Protein AF-A0A1V5BSK6-F1 (afdb_monomer_lite)

Foldseek 3Di:
DQFDWDQDPNDTADTCNVPPDLDPVDQPQADPPPSHGHDDPQCCDVVGDPGRPVCVPPPVNPDDDDDDDDPDPPDPPVVVVVVVLVVCCVVPNPVVSVVVVVVVVVVD

Structure (mmCIF, N/CA/C/O backbone):
data_AF-A0A1V5BSK6-F1
#
_entry.id   AF-A0A1V5BSK6-F1
#
loop_
_atom_site.group_PDB
_atom_site.id
_atom_site.type_symbol
_atom_site.label_atom_id
_atom_site.label_alt_id
_atom_site.label_comp_id
_atom_site.label_asym_id
_atom_site.label_entity_id
_atom_site.label_seq_id
_atom_site.pdbx_PDB_ins_code
_atom_site.Cartn_x
_atom_site.Cartn_y
_atom_site.Cartn_z
_atom_site.occupancy
_atom_site.B_iso_or_equiv
_atom_site.auth_seq_id
_atom_site.auth_comp_id
_atom_site.auth_asym_id
_atom_site.auth_atom_id
_atom_site.pdbx_PDB_model_num
ATOM 1 N N . MET A 1 1 ? -19.020 -7.452 5.569 1.00 55.75 1 MET A N 1
ATOM 2 C CA . MET A 1 1 ? -18.224 -8.450 4.823 1.00 55.75 1 MET A CA 1
ATOM 3 C C . MET A 1 1 ? -16.966 -7.724 4.372 1.00 55.75 1 MET A C 1
ATOM 5 O O . MET A 1 1 ? -17.117 -6.598 3.928 1.00 55.75 1 MET A O 1
ATOM 9 N N . GLY A 1 2 ? -15.763 -8.241 4.630 1.00 78.94 2 GLY A N 1
ATOM 10 C CA . GLY A 1 2 ? -14.507 -7.525 4.318 1.00 78.94 2 GLY A CA 1
ATOM 11 C C . GLY A 1 2 ? -13.366 -8.439 3.870 1.00 78.94 2 GLY A C 1
ATOM 12 O O . GLY A 1 2 ? -12.220 -8.010 3.804 1.00 78.94 2 GLY A O 1
ATOM 13 N N . ARG A 1 3 ? -13.685 -9.711 3.620 1.00 86.62 3 ARG A N 1
ATOM 14 C CA . ARG A 1 3 ? -12.785 -10.719 3.070 1.00 86.62 3 ARG A CA 1
ATOM 15 C C . ARG A 1 3 ? -13.500 -11.313 1.874 1.00 86.62 3 ARG A C 1
ATOM 17 O O . ARG A 1 3 ? -14.350 -12.184 2.030 1.00 86.62 3 ARG A O 1
ATOM 24 N N . ASP A 1 4 ? -13.240 -10.719 0.724 1.00 89.31 4 ASP A N 1
ATOM 25 C CA . ASP A 1 4 ? -13.944 -11.040 -0.508 1.00 89.31 4 ASP A CA 1
ATOM 26 C C . ASP A 1 4 ? -13.086 -11.968 -1.364 1.00 89.31 4 ASP A C 1
ATOM 28 O O . ASP A 1 4 ? -11.855 -11.857 -1.384 1.00 89.31 4 ASP A O 1
ATOM 32 N N . GLN A 1 5 ? -13.749 -12.860 -2.088 1.00 94.69 5 GLN A N 1
ATOM 33 C CA . GLN A 1 5 ? -13.150 -13.718 -3.099 1.00 94.69 5 GLN A CA 1
ATOM 34 C C . GLN A 1 5 ? -13.816 -13.413 -4.440 1.00 94.69 5 GLN A C 1
ATOM 36 O O . GLN A 1 5 ? -15.038 -13.265 -4.508 1.00 94.69 5 GLN A O 1
ATOM 41 N N . TYR A 1 6 ? -13.015 -13.301 -5.498 1.00 95.06 6 TYR A N 1
ATOM 42 C CA . TYR A 1 6 ? -13.482 -12.833 -6.800 1.00 95.06 6 TYR A CA 1
ATOM 43 C C . TYR A 1 6 ? -13.276 -13.889 -7.882 1.00 95.06 6 TYR A C 1
ATOM 45 O O . TYR A 1 6 ? -12.231 -14.535 -7.944 1.00 95.06 6 TYR A O 1
ATOM 53 N N . ILE A 1 7 ? -14.258 -13.994 -8.779 1.00 97.06 7 ILE A N 1
ATOM 54 C CA . ILE A 1 7 ? -14.110 -14.652 -10.078 1.00 97.06 7 ILE A CA 1
ATOM 55 C C . ILE A 1 7 ? -14.254 -13.567 -11.142 1.00 97.06 7 ILE A C 1
ATOM 57 O O . ILE A 1 7 ? -15.322 -12.969 -11.267 1.00 97.06 7 ILE A O 1
ATOM 61 N N . ILE A 1 8 ? -13.184 -13.289 -11.883 1.00 97.38 8 ILE A N 1
ATOM 62 C CA . ILE A 1 8 ? -13.156 -12.246 -12.919 1.00 97.38 8 ILE A CA 1
ATOM 63 C C . ILE A 1 8 ? -12.694 -12.901 -14.213 1.00 97.38 8 ILE A C 1
ATOM 65 O O . ILE A 1 8 ? -11.671 -13.583 -14.232 1.00 97.38 8 ILE A O 1
ATOM 69 N N . ASP A 1 9 ? -13.478 -12.747 -15.279 1.00 97.12 9 ASP A N 1
ATOM 70 C CA . ASP A 1 9 ? -13.219 -13.3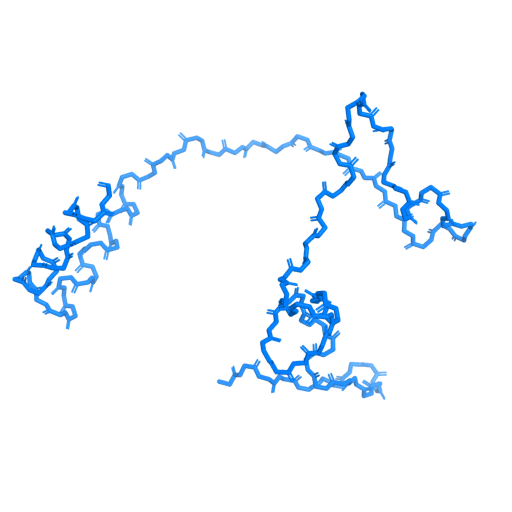52 -16.593 1.00 97.12 9 ASP A CA 1
ATOM 71 C C . ASP A 1 9 ? -12.929 -14.864 -16.525 1.00 97.12 9 ASP A C 1
ATOM 73 O O . ASP A 1 9 ? -12.049 -15.395 -17.204 1.00 97.12 9 ASP A O 1
ATOM 77 N N . GLY A 1 10 ? -13.663 -15.567 -15.656 1.00 97.06 10 GLY A N 1
ATOM 78 C CA . GLY A 1 10 ? -13.527 -17.011 -15.444 1.00 97.06 10 GLY A CA 1
ATOM 79 C C . GLY A 1 10 ? -12.285 -17.439 -14.655 1.00 97.06 10 GLY A C 1
ATOM 80 O O . GLY A 1 10 ? -12.070 -18.637 -14.489 1.00 97.06 10 GLY A O 1
ATOM 81 N N . LYS A 1 11 ? -11.475 -16.498 -14.156 1.00 98.00 11 LYS A N 1
ATOM 82 C CA . LYS A 1 11 ? -10.348 -16.778 -13.260 1.00 98.00 11 LYS A CA 1
ATOM 83 C C . LYS A 1 11 ? -10.771 -16.591 -11.814 1.00 98.00 11 LYS A C 1
ATOM 85 O O . LYS A 1 11 ? -11.265 -15.525 -11.452 1.00 98.00 11 LYS A O 1
ATOM 90 N N . GLU A 1 12 ? -10.548 -17.615 -11.001 1.00 97.94 12 GLU A N 1
ATOM 91 C CA . GLU A 1 12 ? -10.730 -17.547 -9.553 1.00 97.94 12 GLU A CA 1
ATOM 92 C C . GLU A 1 12 ? -9.478 -16.944 -8.910 1.00 97.94 12 GLU A C 1
ATOM 94 O O . GLU A 1 12 ? -8.363 -17.409 -9.148 1.00 97.94 12 GLU A O 1
ATOM 99 N N . TYR A 1 13 ? -9.669 -15.891 -8.120 1.00 97.19 13 TYR A N 1
ATOM 100 C CA . TYR A 1 13 ? -8.613 -15.227 -7.363 1.00 97.19 13 TYR A CA 1
ATOM 101 C C . TYR A 1 13 ? -8.699 -15.609 -5.888 1.00 97.19 13 TYR A C 1
ATOM 103 O O . TYR A 1 13 ? -9.767 -15.960 -5.380 1.00 97.19 13 TYR A O 1
ATOM 111 N N . ASP A 1 14 ? -7.570 -15.493 -5.195 1.00 96.31 14 ASP A N 1
ATOM 112 C CA . ASP A 1 14 ? -7.496 -15.748 -3.762 1.00 96.31 14 ASP A CA 1
ATOM 113 C C . ASP A 1 14 ? -8.378 -14.777 -2.965 1.00 96.31 14 ASP A C 1
ATOM 115 O O . ASP A 1 14 ? -8.597 -13.620 -3.351 1.00 96.31 14 ASP A O 1
ATOM 119 N N . GLU A 1 15 ? -8.852 -15.237 -1.805 1.00 96.50 15 GLU A N 1
ATOM 120 C CA . GLU A 1 15 ? -9.509 -14.369 -0.828 1.00 96.50 15 GLU A CA 1
ATOM 121 C C . GLU A 1 15 ? -8.584 -13.187 -0.489 1.00 96.50 15 GLU A C 1
ATOM 123 O O . GLU A 1 15 ? -7.405 -13.359 -0.179 1.00 96.50 15 GLU A O 1
ATOM 128 N N . CYS A 1 16 ? -9.116 -11.966 -0.541 1.00 95.44 16 CYS A N 1
ATOM 129 C CA . CYS A 1 16 ? -8.359 -10.727 -0.341 1.00 95.44 16 CYS A CA 1
ATOM 130 C C . CYS A 1 16 ? -7.218 -10.485 -1.356 1.00 95.44 16 CYS A C 1
ATOM 132 O O . CYS A 1 16 ? -6.368 -9.630 -1.090 1.00 95.44 16 CYS A O 1
ATOM 134 N N . GLY A 1 17 ? -7.192 -11.167 -2.510 1.00 94.81 17 GLY A N 1
ATOM 135 C CA . GLY A 1 17 ? -6.072 -11.131 -3.466 1.00 94.81 17 GLY A CA 1
ATOM 136 C C . GLY A 1 17 ? -5.717 -9.745 -4.026 1.00 94.81 17 GLY A C 1
ATOM 137 O O . GLY A 1 17 ? -4.571 -9.499 -4.388 1.00 94.81 17 GLY A O 1
ATOM 138 N N . PHE A 1 18 ? -6.668 -8.807 -4.032 1.00 95.31 18 PHE A N 1
ATOM 139 C CA . PHE A 1 18 ? -6.457 -7.422 -4.482 1.00 95.31 18 PHE A CA 1
ATOM 140 C C . PHE A 1 18 ? -6.335 -6.407 -3.334 1.00 95.31 18 PHE A C 1
ATOM 142 O O . PHE A 1 18 ? -6.136 -5.214 -3.563 1.00 95.31 18 PHE A O 1
ATOM 149 N N . CYS A 1 19 ? -6.461 -6.847 -2.080 1.00 94.69 19 CYS A N 1
ATOM 150 C CA . CYS A 1 19 ? -6.394 -5.960 -0.925 1.00 94.69 19 CYS A CA 1
ATOM 151 C C . CYS A 1 19 ? -4.940 -5.560 -0.637 1.00 94.69 19 CYS A C 1
ATOM 153 O O . CYS A 1 19 ? -4.088 -6.424 -0.434 1.00 94.69 19 CYS A O 1
ATOM 155 N N . ARG A 1 20 ? -4.664 -4.255 -0.525 1.00 95.75 20 ARG A N 1
ATOM 156 C CA . ARG A 1 20 ? -3.322 -3.706 -0.238 1.00 95.75 20 ARG A CA 1
ATOM 157 C C . ARG A 1 20 ? -3.054 -3.424 1.246 1.00 95.75 20 ARG A C 1
ATOM 159 O O . ARG A 1 20 ? -2.025 -2.854 1.583 1.00 95.75 20 ARG A O 1
ATOM 166 N N . ALA A 1 21 ? -3.967 -3.802 2.140 1.00 94.81 21 ALA A N 1
ATOM 167 C CA . ALA A 1 21 ? -3.809 -3.547 3.569 1.00 94.81 21 ALA A CA 1
ATOM 168 C C . ALA A 1 21 ? -2.736 -4.454 4.200 1.00 94.81 21 ALA A C 1
ATOM 170 O O . ALA A 1 21 ? -2.674 -5.652 3.905 1.00 94.81 21 ALA A O 1
ATOM 171 N N . ALA A 1 22 ? -1.956 -3.905 5.133 1.00 96.12 22 ALA A N 1
ATOM 172 C CA . ALA A 1 22 ? -1.130 -4.665 6.074 1.00 96.12 22 ALA A CA 1
ATOM 173 C C . ALA A 1 22 ? -2.015 -5.239 7.203 1.00 96.12 22 ALA A C 1
ATOM 175 O O . ALA A 1 22 ? -1.964 -4.819 8.356 1.00 96.12 22 ALA A O 1
ATOM 176 N N . CYS A 1 23 ? -2.932 -6.139 6.834 1.00 94.56 23 CYS A N 1
ATOM 177 C CA . CYS A 1 23 ? -3.970 -6.677 7.715 1.00 94.56 23 CYS A CA 1
ATOM 178 C C . CYS A 1 23 ? -3.442 -7.851 8.564 1.00 94.56 23 CYS A C 1
ATOM 180 O O . CYS A 1 23 ? -2.725 -8.701 8.033 1.00 94.56 23 CYS A O 1
ATOM 182 N N . PRO A 1 24 ? -3.855 -8.001 9.840 1.00 93.19 24 PRO A N 1
ATOM 183 C CA . PRO A 1 24 ? -3.463 -9.140 10.679 1.00 93.19 24 PRO A CA 1
ATOM 184 C C . PRO A 1 24 ? -3.923 -10.510 10.150 1.00 93.19 24 PRO A C 1
ATOM 186 O O . PRO A 1 24 ? -3.482 -11.532 10.661 1.00 93.19 24 PRO A O 1
ATOM 189 N N . SER A 1 25 ? -4.798 -10.565 9.139 1.00 94.00 25 SER A N 1
ATOM 190 C CA . SER A 1 25 ? -5.302 -11.822 8.571 1.00 94.00 25 SER A CA 1
ATOM 191 C C . SER A 1 25 ? -4.306 -12.594 7.700 1.00 94.00 25 SER A C 1
ATOM 193 O O . SER A 1 25 ? -4.571 -13.756 7.414 1.00 94.00 25 SER A O 1
ATOM 195 N N . ARG A 1 26 ? -3.228 -11.961 7.216 1.00 94.88 26 ARG A N 1
ATOM 196 C CA . ARG A 1 26 ? -2.243 -12.561 6.294 1.00 94.88 26 ARG A CA 1
ATOM 197 C C . ARG A 1 26 ? -0.891 -11.861 6.392 1.00 94.88 26 ARG A C 1
ATOM 199 O O . ARG A 1 26 ? -0.827 -10.775 6.955 1.00 94.88 26 ARG A O 1
ATOM 206 N N . ASP A 1 27 ? 0.158 -12.429 5.800 1.00 96.62 27 ASP A N 1
ATOM 207 C CA . ASP A 1 27 ? 1.535 -11.946 5.999 1.00 96.62 27 ASP A CA 1
ATOM 208 C C . ASP A 1 27 ? 2.037 -10.896 5.011 1.00 96.62 27 ASP A C 1
ATOM 210 O O . ASP A 1 27 ? 2.942 -10.135 5.340 1.00 96.62 27 ASP A O 1
ATOM 214 N N . ALA A 1 28 ? 1.418 -10.776 3.835 1.00 96.69 28 ALA A N 1
ATOM 215 C CA . ALA A 1 28 ? 1.843 -9.774 2.860 1.00 96.69 28 ALA A CA 1
ATOM 216 C C . ALA A 1 28 ? 1.779 -8.330 3.415 1.00 96.69 28 ALA A C 1
ATOM 218 O O . ALA A 1 28 ? 0.836 -7.952 4.116 1.00 96.69 28 ALA A O 1
ATOM 219 N N . PHE A 1 29 ? 2.774 -7.518 3.042 1.00 98.00 29 PHE A N 1
ATOM 220 C CA . PHE A 1 29 ? 2.977 -6.137 3.509 1.00 98.00 29 PHE A CA 1
ATOM 221 C C . PHE A 1 29 ? 3.257 -6.003 5.013 1.00 98.00 29 PHE A C 1
ATOM 223 O O . PHE A 1 29 ? 2.921 -4.983 5.612 1.00 98.00 29 PHE A O 1
ATOM 230 N N . LYS A 1 30 ? 3.872 -7.013 5.629 1.00 98.00 30 LYS A N 1
ATOM 231 C CA . LYS A 1 30 ? 4.416 -6.922 6.985 1.00 98.00 30 LYS A CA 1
ATOM 232 C C . LYS A 1 30 ? 5.852 -7.426 7.003 1.00 98.00 30 LYS A C 1
ATOM 234 O O . LYS A 1 30 ? 6.201 -8.323 6.238 1.00 98.00 30 LYS A O 1
ATOM 239 N N . GLU A 1 31 ? 6.645 -6.878 7.909 1.00 98.06 31 GLU A N 1
ATOM 240 C CA . GLU A 1 31 ? 7.949 -7.435 8.246 1.00 98.06 31 GLU A CA 1
ATOM 241 C C . GLU A 1 31 ? 7.778 -8.847 8.830 1.00 98.06 31 GLU A C 1
ATOM 243 O O . GLU A 1 31 ? 6.961 -9.021 9.742 1.00 98.06 31 GLU A O 1
ATOM 248 N N . PRO A 1 32 ? 8.520 -9.858 8.344 1.00 96.88 32 PRO A N 1
ATOM 249 C CA . PRO A 1 32 ? 8.312 -11.250 8.742 1.00 96.88 32 PRO A CA 1
ATOM 250 C C . PRO A 1 32 ? 8.651 -11.502 10.215 1.00 96.88 32 PRO A C 1
ATOM 252 O O . PRO A 1 32 ? 8.023 -12.345 10.852 1.00 96.88 32 PRO A O 1
ATOM 255 N N . ASP A 1 33 ? 9.605 -10.749 10.764 1.00 95.94 33 ASP A N 1
ATOM 256 C CA . ASP A 1 33 ? 10.088 -10.962 12.128 1.00 95.94 33 ASP A CA 1
ATOM 257 C C . ASP A 1 33 ? 9.278 -10.161 13.157 1.00 95.94 33 ASP A C 1
ATOM 259 O O . ASP A 1 33 ? 8.900 -10.676 14.209 1.00 95.94 33 ASP A O 1
ATOM 263 N N . SER A 1 34 ? 9.008 -8.883 12.867 1.00 96.44 34 SER A N 1
ATOM 264 C CA . SER A 1 34 ? 8.367 -7.955 13.810 1.00 96.44 34 SER A CA 1
ATOM 265 C C . SER A 1 34 ? 6.856 -7.818 13.611 1.00 96.44 34 SER A C 1
ATOM 267 O O . SER A 1 34 ? 6.160 -7.352 14.513 1.00 96.44 34 SER A O 1
ATOM 269 N N . GLY A 1 35 ? 6.338 -8.185 12.436 1.00 93.62 35 GLY A N 1
ATOM 270 C CA . GLY A 1 35 ? 4.945 -7.965 12.052 1.00 93.62 35 GLY A CA 1
ATOM 271 C C . GLY A 1 35 ? 4.591 -6.502 11.762 1.00 93.62 35 GLY A C 1
ATOM 272 O O . GLY A 1 35 ? 3.408 -6.198 11.595 1.00 93.62 35 GLY A O 1
ATOM 273 N N . LEU A 1 36 ? 5.575 -5.595 11.712 1.00 96.06 36 LEU A N 1
ATOM 274 C CA . LEU A 1 36 ? 5.345 -4.177 11.432 1.00 96.06 36 LEU A CA 1
ATOM 275 C C . LEU A 1 36 ? 4.836 -3.965 9.997 1.00 96.06 36 LEU A C 1
ATOM 277 O O . LEU A 1 36 ? 5.291 -4.657 9.086 1.00 96.06 36 LEU A O 1
ATOM 281 N N . PRO A 1 37 ? 3.899 -3.026 9.772 1.00 97.75 37 PRO A N 1
ATOM 282 C CA . PRO A 1 37 ? 3.316 -2.797 8.458 1.00 97.75 37 PRO A CA 1
ATOM 283 C C . PRO A 1 37 ? 4.322 -2.148 7.501 1.00 97.75 37 PRO A C 1
ATOM 285 O O . PRO A 1 37 ? 4.951 -1.144 7.827 1.00 97.75 37 PRO A O 1
ATOM 288 N N . LEU A 1 38 ? 4.406 -2.691 6.291 1.00 96.75 38 LEU A N 1
ATOM 289 C CA . LEU A 1 38 ? 5.174 -2.143 5.180 1.00 96.75 38 LEU A CA 1
ATOM 290 C C . LEU A 1 38 ? 4.264 -1.311 4.276 1.00 96.75 38 LEU A C 1
ATOM 292 O O . LEU A 1 38 ? 3.122 -1.690 3.998 1.00 96.75 38 LEU A O 1
ATOM 296 N N . LYS A 1 39 ? 4.781 -0.191 3.773 1.00 97.12 39 LYS A N 1
ATOM 297 C CA . LYS A 1 39 ? 4.073 0.693 2.844 1.00 97.12 39 LYS A CA 1
ATOM 298 C C . LYS A 1 39 ? 5.033 1.150 1.749 1.00 97.12 39 LYS A C 1
ATOM 300 O O . LYS A 1 39 ? 6.165 1.503 2.042 1.00 97.12 39 LYS A O 1
ATOM 305 N N . CYS A 1 40 ? 4.568 1.127 0.501 1.00 96.50 40 CYS A N 1
ATOM 306 C CA . CYS A 1 40 ? 5.285 1.743 -0.612 1.00 96.50 40 CYS A CA 1
ATOM 307 C C . CYS A 1 40 ? 5.161 3.266 -0.506 1.00 96.50 40 CYS A C 1
ATOM 309 O O . CYS A 1 40 ? 4.047 3.781 -0.392 1.00 96.50 40 CYS A O 1
ATOM 311 N N . ASP A 1 41 ? 6.294 3.944 -0.570 1.00 94.50 41 ASP A N 1
ATOM 312 C CA . ASP A 1 41 ? 6.484 5.395 -0.553 1.00 94.50 41 ASP A CA 1
ATOM 313 C C . ASP A 1 41 ? 7.031 5.903 -1.896 1.00 94.50 41 ASP A C 1
ATOM 315 O O . ASP A 1 41 ? 7.585 6.981 -1.972 1.00 94.50 41 ASP A O 1
ATOM 319 N N . MET A 1 42 ? 6.935 5.102 -2.961 1.00 95.19 42 MET A N 1
ATOM 320 C CA . MET A 1 42 ? 7.493 5.424 -4.280 1.00 95.19 42 MET A CA 1
ATOM 321 C C . MET A 1 42 ? 9.014 5.680 -4.313 1.00 95.19 42 MET A C 1
ATOM 323 O O . MET A 1 42 ? 9.496 6.265 -5.278 1.00 95.19 42 MET A O 1
ATOM 327 N N . CYS A 1 43 ? 9.789 5.152 -3.354 1.00 94.12 43 CYS A N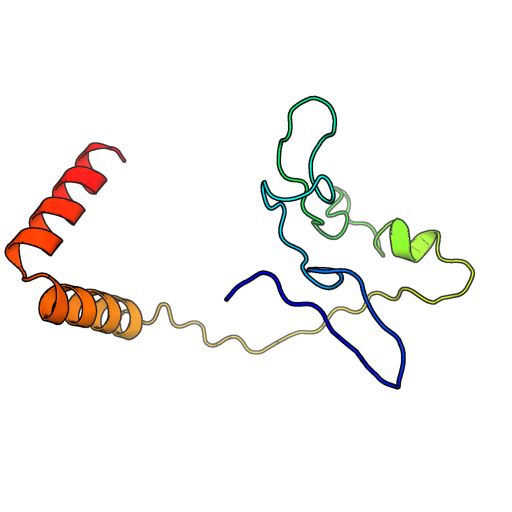 1
ATOM 328 C CA . CYS A 1 43 ? 11.246 5.341 -3.294 1.00 94.12 43 CYS A CA 1
ATOM 329 C C . CYS A 1 43 ? 11.643 6.831 -3.260 1.00 94.12 43 CYS A C 1
ATOM 331 O O . CYS A 1 43 ? 12.449 7.273 -4.083 1.00 94.12 43 CYS A O 1
ATOM 333 N N . GLU A 1 44 ? 11.063 7.585 -2.323 1.00 89.38 44 GLU A N 1
ATOM 334 C CA . GLU A 1 44 ? 11.348 8.997 -2.008 1.00 89.38 44 GLU A CA 1
ATOM 335 C C . GLU A 1 44 ? 12.799 9.218 -1.491 1.00 89.38 44 GLU A C 1
ATOM 337 O O . GLU A 1 44 ? 13.025 9.684 -0.375 1.00 89.38 44 GLU A O 1
ATOM 342 N N . ASP A 1 45 ? 13.809 8.856 -2.291 1.00 89.81 45 ASP A N 1
ATOM 343 C CA . ASP A 1 45 ? 15.233 9.032 -1.973 1.00 89.81 45 ASP A CA 1
ATOM 344 C C . ASP A 1 45 ? 15.626 10.525 -1.892 1.00 89.81 45 ASP A C 1
ATOM 346 O O . ASP A 1 45 ? 15.016 11.390 -2.525 1.00 89.81 45 ASP A O 1
ATOM 350 N N . ASP A 1 46 ? 16.719 10.821 -1.178 1.00 88.75 46 ASP A N 1
ATOM 351 C CA . ASP A 1 46 ? 17.395 12.125 -1.199 1.00 88.75 46 ASP A CA 1
ATOM 352 C C . ASP A 1 46 ? 18.864 11.954 -1.655 1.00 88.75 46 ASP A C 1
ATOM 354 O O . ASP A 1 46 ? 19.666 11.354 -0.926 1.00 88.75 46 ASP A O 1
ATOM 358 N N . PRO A 1 47 ? 19.251 12.433 -2.857 1.00 90.06 47 PRO A N 1
ATOM 359 C CA . PRO A 1 47 ? 18.430 13.178 -3.817 1.00 90.06 47 PRO A CA 1
ATOM 360 C C . PRO A 1 47 ? 17.358 12.304 -4.504 1.00 90.06 47 PRO A C 1
ATOM 362 O O . PRO A 1 47 ? 17.569 11.095 -4.643 1.00 90.06 47 PRO A O 1
ATOM 365 N N . PRO A 1 48 ? 16.260 12.906 -5.007 1.00 88.00 48 PRO A N 1
ATOM 366 C CA . PRO A 1 48 ? 15.173 12.165 -5.645 1.00 88.00 48 PRO A CA 1
ATOM 367 C C . PRO A 1 48 ? 15.637 11.330 -6.836 1.00 88.00 48 PRO A C 1
ATOM 369 O O . PRO A 1 48 ? 16.413 11.793 -7.681 1.00 88.00 48 PRO A O 1
ATOM 372 N N . ARG A 1 49 ? 15.120 10.101 -6.938 1.00 91.31 49 ARG A N 1
ATOM 373 C CA . ARG A 1 49 ? 15.272 9.283 -8.147 1.00 91.31 49 ARG A CA 1
ATOM 374 C C . ARG A 1 49 ? 14.348 9.795 -9.246 1.00 91.31 49 ARG A C 1
ATOM 376 O O . ARG A 1 49 ? 13.269 10.301 -8.978 1.00 91.31 49 ARG A O 1
ATOM 383 N N . GLU A 1 50 ? 14.726 9.542 -10.496 1.00 91.81 50 GLU A N 1
ATOM 384 C CA . GLU A 1 50 ? 13.846 9.785 -11.649 1.00 91.81 50 GLU A CA 1
ATOM 385 C C . GLU A 1 50 ? 12.625 8.843 -11.663 1.00 91.81 50 GLU A C 1
ATOM 387 O O . GLU A 1 50 ? 11.556 9.208 -12.141 1.00 91.81 50 GLU A O 1
ATOM 392 N N . LYS A 1 51 ? 12.778 7.611 -11.160 1.00 94.38 51 LYS A N 1
ATOM 393 C CA . LYS A 1 51 ? 11.700 6.616 -11.069 1.00 94.38 51 LYS A CA 1
ATOM 394 C C . LYS A 1 51 ? 11.943 5.606 -9.941 1.00 94.38 51 LYS A C 1
ATOM 396 O O . LYS A 1 51 ? 13.104 5.360 -9.592 1.00 94.38 51 LYS A O 1
ATOM 401 N N . PRO A 1 52 ? 10.886 4.951 -9.423 1.00 96.50 52 PRO A N 1
ATOM 402 C CA . PRO A 1 52 ? 11.019 3.917 -8.402 1.00 96.50 52 PRO A CA 1
ATOM 403 C C . PRO A 1 52 ? 11.847 2.720 -8.881 1.00 96.50 52 PRO A C 1
ATOM 405 O O . PRO A 1 52 ? 11.769 2.310 -10.045 1.00 96.50 52 PRO A O 1
ATOM 408 N N . MET A 1 53 ? 12.583 2.082 -7.968 1.00 96.38 53 MET A N 1
ATOM 409 C CA . MET A 1 53 ? 13.470 0.960 -8.311 1.00 96.38 53 MET A CA 1
ATOM 410 C C . MET A 1 53 ? 12.731 -0.227 -8.945 1.00 96.38 53 MET A C 1
ATOM 412 O O . MET A 1 53 ? 13.254 -0.876 -9.850 1.00 96.38 53 MET A O 1
ATOM 416 N N . CYS A 1 54 ? 11.501 -0.511 -8.507 1.00 97.38 54 CYS A N 1
ATOM 417 C CA . CYS A 1 54 ? 10.688 -1.587 -9.079 1.00 97.38 54 CYS A CA 1
ATOM 418 C C . CYS A 1 54 ? 10.334 -1.339 -10.556 1.00 97.38 54 CYS A C 1
ATOM 420 O O . CYS A 1 54 ? 10.247 -2.296 -11.323 1.00 97.38 54 CYS A O 1
ATOM 422 N N . VAL A 1 55 ? 10.188 -0.073 -10.962 1.00 97.25 55 VAL A N 1
ATOM 423 C CA . VAL A 1 55 ? 9.982 0.338 -12.359 1.00 97.25 55 VAL A CA 1
ATOM 424 C C . VAL A 1 55 ? 11.303 0.283 -13.122 1.00 97.25 55 VAL A C 1
ATOM 426 O O . VAL A 1 55 ? 11.351 -0.259 -14.222 1.00 97.25 55 VAL A O 1
ATOM 429 N N . GLU A 1 56 ? 12.390 0.788 -12.531 1.00 95.56 56 GLU A N 1
ATOM 430 C CA . GLU A 1 56 ? 13.733 0.772 -13.128 1.00 95.56 56 GLU A CA 1
ATOM 431 C C . GLU A 1 56 ? 14.180 -0.644 -13.529 1.00 95.56 56 GLU A C 1
ATOM 433 O O . GLU A 1 56 ? 14.710 -0.841 -14.621 1.00 95.56 56 GLU A O 1
ATOM 438 N N . TRP A 1 57 ? 13.900 -1.638 -12.685 1.00 96.94 57 TRP A N 1
ATOM 439 C CA . TRP A 1 57 ? 14.282 -3.034 -12.913 1.00 96.94 57 TRP A CA 1
ATOM 440 C C . TRP A 1 57 ? 13.265 -3.841 -13.736 1.00 96.94 57 TRP A C 1
ATOM 442 O O . TRP A 1 57 ? 13.484 -5.022 -14.022 1.00 96.94 57 TRP A O 1
ATOM 452 N N . CYS A 1 58 ? 12.151 -3.236 -14.151 1.00 97.44 58 CYS A N 1
ATOM 453 C CA . CYS A 1 58 ? 11.103 -3.915 -14.903 1.00 97.44 58 CYS A CA 1
ATOM 454 C C . CYS A 1 58 ? 11.437 -4.007 -16.405 1.00 97.44 58 CYS A C 1
ATOM 456 O O . CYS A 1 58 ? 10.922 -3.246 -17.219 1.00 97.44 58 CYS A O 1
ATOM 458 N N . LEU A 1 59 ? 12.258 -4.987 -16.801 1.00 96.56 59 LEU A N 1
ATOM 459 C CA . LEU A 1 59 ? 12.733 -5.145 -18.192 1.00 96.56 59 LEU A CA 1
ATOM 460 C C . LEU A 1 59 ? 11.615 -5.273 -19.246 1.00 96.56 59 LEU A C 1
ATOM 462 O O . LEU A 1 59 ? 11.805 -4.899 -20.400 1.00 96.56 59 LEU A O 1
ATOM 466 N N . ASN A 1 60 ? 10.456 -5.809 -18.854 1.00 97.44 60 ASN A N 1
ATOM 467 C CA . ASN A 1 60 ? 9.308 -6.009 -19.744 1.00 97.44 60 ASN A CA 1
ATOM 468 C C . ASN A 1 60 ? 8.351 -4.807 -19.787 1.00 97.44 60 ASN A C 1
ATOM 470 O O . ASN A 1 60 ? 7.323 -4.893 -20.452 1.00 97.44 60 ASN A O 1
ATOM 474 N N . ASN A 1 61 ? 8.656 -3.715 -19.075 1.00 94.44 61 ASN A N 1
ATOM 475 C CA . ASN A 1 61 ? 7.823 -2.510 -18.997 1.00 94.44 61 ASN A CA 1
ATOM 476 C C . ASN A 1 61 ? 6.367 -2.790 -18.569 1.00 94.44 61 ASN A C 1
ATOM 478 O O . ASN A 1 61 ? 5.435 -2.170 -19.072 1.00 94.44 61 ASN A O 1
ATOM 482 N N . VAL A 1 62 ? 6.157 -3.744 -17.652 1.00 97.75 62 VAL A N 1
ATOM 483 C CA . VAL A 1 62 ? 4.825 -4.011 -17.065 1.00 97.75 62 VAL A CA 1
ATOM 484 C C . VAL A 1 62 ? 4.503 -3.088 -15.886 1.00 97.75 62 VAL A C 1
ATOM 486 O O . VAL A 1 62 ? 3.359 -3.036 -15.445 1.00 97.75 62 VAL A O 1
ATOM 489 N N . LEU A 1 63 ? 5.506 -2.367 -15.380 1.00 97.81 63 LEU A N 1
ATOM 490 C CA . LEU A 1 63 ? 5.376 -1.304 -14.389 1.00 97.81 63 LEU A CA 1
ATOM 491 C C . LEU A 1 63 ? 5.846 0.008 -15.026 1.00 97.81 63 LEU A C 1
ATOM 493 O O . LEU A 1 63 ? 6.884 0.024 -15.688 1.00 97.81 63 LEU A O 1
ATOM 497 N N . THR A 1 64 ? 5.105 1.091 -14.808 1.00 95.88 64 THR A N 1
ATOM 498 C CA . THR A 1 64 ? 5.411 2.446 -15.294 1.00 95.88 64 THR A CA 1
ATOM 499 C C . THR A 1 64 ? 5.207 3.469 -14.171 1.00 95.88 64 THR A C 1
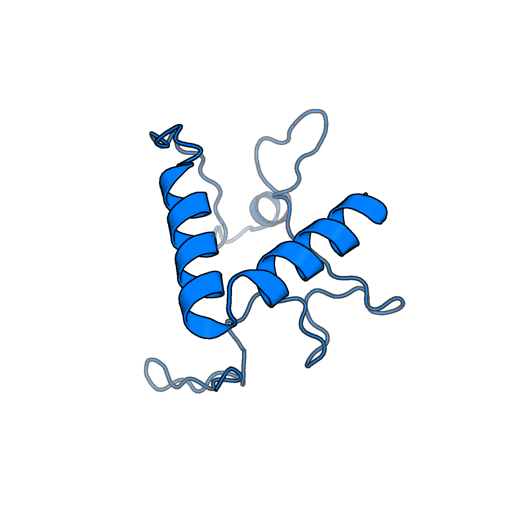ATOM 501 O O . THR A 1 64 ? 4.556 3.169 -13.168 1.00 95.88 64 THR A O 1
ATOM 504 N N . TYR A 1 65 ? 5.795 4.659 -14.316 1.00 94.88 65 TYR A N 1
ATOM 505 C CA . TYR A 1 65 ? 5.676 5.771 -13.370 1.00 94.88 65 TYR A CA 1
ATOM 506 C C . TYR A 1 65 ? 5.384 7.061 -14.137 1.00 94.88 65 TYR A C 1
ATOM 508 O O . TYR A 1 65 ? 6.069 7.346 -15.118 1.00 94.88 65 TYR A O 1
ATOM 516 N N . GLU A 1 66 ? 4.366 7.802 -13.702 1.00 93.44 66 GLU A N 1
ATOM 517 C CA . GLU A 1 66 ? 3.931 9.069 -14.292 1.00 93.44 66 GLU A CA 1
ATOM 518 C C . GLU A 1 66 ? 3.467 10.006 -13.170 1.00 93.44 66 GLU A C 1
ATOM 520 O O . GLU A 1 66 ? 2.720 9.589 -12.282 1.00 93.44 66 GLU A O 1
ATOM 525 N N . GLU A 1 67 ? 3.890 11.268 -13.225 1.00 90.69 67 GLU A N 1
ATOM 526 C CA . GLU A 1 67 ? 3.431 12.332 -12.331 1.00 90.69 67 GLU A CA 1
ATOM 527 C C . GLU A 1 67 ? 2.445 13.240 -13.069 1.00 90.69 67 GLU A C 1
ATOM 529 O O . GLU A 1 67 ? 2.582 13.488 -14.270 1.00 90.69 67 GLU A O 1
ATOM 534 N N . ARG A 1 68 ? 1.438 13.740 -12.350 1.00 91.12 68 ARG A N 1
ATOM 535 C CA . ARG A 1 68 ? 0.460 14.696 -12.875 1.00 91.12 68 ARG A CA 1
ATOM 536 C C . ARG A 1 68 ? 0.110 15.729 -11.815 1.00 91.12 68 ARG A C 1
ATOM 538 O O . ARG A 1 68 ? 0.024 15.395 -10.636 1.00 91.12 68 ARG A O 1
ATOM 545 N N . GLU A 1 69 ? -0.132 16.956 -12.252 1.00 89.88 69 GLU A N 1
ATOM 546 C CA . GLU A 1 69 ? -0.689 18.004 -11.401 1.00 89.88 69 GLU A CA 1
ATOM 547 C C . GLU A 1 69 ? -2.213 17.842 -11.345 1.00 89.88 69 GLU A C 1
ATOM 549 O O . GLU A 1 69 ? -2.870 17.685 -12.377 1.00 89.88 69 GLU A O 1
ATOM 554 N N . GLU A 1 70 ? -2.775 17.854 -10.140 1.00 86.62 70 GLU A N 1
ATOM 555 C CA . GLU A 1 70 ? -4.219 17.861 -9.915 1.00 86.62 70 GLU A CA 1
ATOM 556 C C . GLU A 1 70 ? -4.594 19.145 -9.178 1.00 86.62 70 GLU A C 1
ATOM 558 O O . GLU A 1 70 ? -3.957 19.503 -8.186 1.00 86.62 70 GLU A O 1
ATOM 563 N N . GLU A 1 71 ? -5.629 19.840 -9.656 1.00 81.44 71 GLU A N 1
ATOM 564 C CA . GLU A 1 71 ? -6.248 20.921 -8.890 1.00 81.44 71 GLU A CA 1
ATOM 565 C C . GLU A 1 71 ? -6.939 20.298 -7.676 1.00 81.44 71 GLU A C 1
ATOM 567 O O . GLU A 1 71 ? -7.989 19.666 -7.793 1.00 81.44 71 GLU A O 1
ATOM 572 N N . VAL A 1 72 ? -6.317 20.431 -6.507 1.00 78.38 72 VAL A N 1
ATOM 573 C CA . VAL A 1 72 ? -6.919 20.023 -5.240 1.00 78.38 72 VAL A CA 1
ATOM 574 C C . VAL A 1 72 ? -7.648 21.234 -4.675 1.00 78.38 72 VAL A C 1
ATOM 576 O O . VAL A 1 72 ? -7.045 22.296 -4.514 1.00 78.38 72 VAL A O 1
ATOM 579 N N . GLU A 1 73 ? -8.939 21.096 -4.372 1.00 70.38 73 GLU A N 1
ATOM 580 C CA . GLU A 1 73 ? -9.650 22.109 -3.594 1.00 70.38 73 GLU A CA 1
ATOM 581 C C . GLU A 1 73 ? -8.971 22.210 -2.221 1.00 70.38 73 GLU A C 1
ATOM 583 O O . GLU A 1 73 ? -9.009 21.280 -1.415 1.00 70.38 73 GLU A O 1
ATOM 588 N N . GLU A 1 74 ? -8.288 23.329 -1.966 1.00 58.16 74 GLU A N 1
ATOM 589 C CA . GLU A 1 74 ? -7.693 23.631 -0.665 1.00 58.16 74 GLU A CA 1
ATOM 590 C C . GLU A 1 74 ? -8.814 24.037 0.300 1.00 58.16 74 GLU A C 1
ATOM 592 O O . GLU A 1 74 ? -8.980 25.197 0.672 1.00 58.16 74 GLU A O 1
ATOM 597 N N . SER A 1 75 ? -9.646 23.072 0.676 1.00 55.00 75 SER A N 1
ATOM 598 C CA . SER A 1 75 ? -10.652 23.252 1.702 1.00 55.00 75 SER A CA 1
ATOM 599 C C . SER A 1 75 ? -10.383 22.244 2.816 1.00 55.00 75 SER A C 1
ATOM 601 O O . SER A 1 75 ? -10.725 21.063 2.773 1.00 55.00 75 SER A O 1
ATOM 603 N N . VAL A 1 76 ? -9.760 22.726 3.896 1.00 58.12 76 VAL A N 1
ATOM 604 C CA . VAL A 1 76 ? -10.051 22.150 5.211 1.00 58.12 76 VAL A CA 1
ATOM 605 C C . VAL A 1 76 ? -11.510 22.500 5.456 1.00 58.12 76 VAL A C 1
ATOM 607 O O . VAL A 1 76 ? -11.819 23.557 6.002 1.00 58.12 76 VAL A O 1
ATOM 610 N N . GLU A 1 77 ? -12.419 21.678 4.939 1.00 64.19 77 GLU A N 1
ATOM 611 C CA . GLU A 1 77 ? -13.844 21.919 5.083 1.00 64.19 77 GLU A CA 1
ATOM 612 C C . GLU A 1 77 ? -14.177 21.754 6.556 1.00 64.19 77 GLU A C 1
ATOM 614 O O . GLU A 1 77 ? -14.446 20.656 7.041 1.00 64.19 77 GLU A O 1
ATOM 619 N N . MET A 1 78 ? -14.145 22.863 7.296 1.00 63.75 78 MET A N 1
ATOM 620 C CA . MET A 1 78 ? -14.742 22.935 8.625 1.00 63.75 78 MET A CA 1
ATOM 621 C C . MET A 1 78 ? -16.176 22.393 8.574 1.00 63.75 78 MET A C 1
ATOM 623 O O . MET A 1 78 ? -16.602 21.743 9.519 1.00 63.75 78 MET A O 1
ATOM 627 N N . GLU A 1 79 ? -16.856 22.534 7.432 1.00 68.62 79 GLU A N 1
ATOM 628 C CA . GLU A 1 79 ? -18.141 21.903 7.128 1.00 68.62 79 GLU A CA 1
ATOM 629 C C . GLU A 1 79 ? -18.118 20.368 7.277 1.00 68.62 79 GLU A C 1
ATOM 631 O O . GLU A 1 79 ? -19.034 19.803 7.871 1.00 68.62 79 GLU A O 1
ATOM 636 N N . ASN A 1 80 ? -17.054 19.675 6.851 1.00 80.38 80 ASN A N 1
ATOM 637 C CA . ASN A 1 80 ? -16.904 18.227 7.052 1.00 80.38 80 ASN A CA 1
ATOM 638 C C . ASN A 1 80 ? -16.650 17.868 8.524 1.00 80.38 80 ASN A C 1
ATOM 640 O O . ASN A 1 80 ? -17.128 16.836 9.007 1.00 80.38 80 ASN A O 1
ATOM 644 N N . VAL A 1 81 ? -15.931 18.723 9.260 1.00 85.38 81 VAL A N 1
ATOM 645 C CA . VAL A 1 81 ? -15.717 18.551 10.708 1.00 85.38 81 VAL A CA 1
ATOM 646 C C . VAL A 1 81 ? -17.033 18.727 11.465 1.00 85.38 81 VAL A C 1
ATOM 648 O O . VAL A 1 81 ? -17.386 17.890 12.297 1.00 85.38 81 VAL A O 1
ATOM 651 N N . GLU A 1 82 ? -17.784 19.780 11.153 1.00 87.62 82 GLU A N 1
ATOM 652 C CA . GLU A 1 82 ? -19.087 20.074 11.744 1.00 87.62 82 GLU A CA 1
ATOM 653 C C . GLU A 1 82 ? -20.114 18.988 11.409 1.00 87.62 82 GLU A C 1
ATOM 655 O O . GLU A 1 82 ? -20.780 18.485 12.314 1.00 87.62 82 GLU A O 1
ATOM 660 N N . ALA A 1 83 ? -20.186 18.540 10.151 1.00 89.19 83 ALA A N 1
ATOM 661 C CA . ALA A 1 83 ? -21.058 17.441 9.738 1.00 89.19 83 ALA A CA 1
ATOM 662 C C . ALA A 1 83 ? -20.709 16.127 10.458 1.00 89.19 83 ALA A C 1
ATOM 664 O O . ALA A 1 83 ? -21.599 15.406 10.923 1.00 89.19 83 ALA A O 1
ATOM 665 N N . GLY A 1 84 ? -19.415 15.824 10.604 1.00 91.94 84 GLY A N 1
ATOM 666 C CA . GLY A 1 84 ? -18.938 14.662 11.351 1.00 91.94 84 GLY A CA 1
ATOM 667 C C . GLY A 1 84 ? -19.321 14.722 12.831 1.00 91.94 84 GLY A C 1
ATOM 668 O O . GLY A 1 84 ? -19.841 13.746 13.377 1.00 91.94 84 GLY A O 1
ATOM 669 N N . LEU A 1 85 ? -19.125 15.874 13.479 1.00 93.25 85 LEU A N 1
ATOM 670 C CA . LEU A 1 85 ? -19.508 16.084 14.876 1.00 93.25 85 LEU A CA 1
ATOM 671 C C . LEU A 1 85 ? -21.025 16.012 15.068 1.00 93.25 85 LEU A C 1
ATOM 673 O O . LEU A 1 85 ? -21.476 15.343 15.996 1.00 93.25 85 LEU A O 1
ATOM 677 N N . GLN A 1 86 ? -21.809 16.624 14.178 1.00 93.44 86 GLN A N 1
ATOM 678 C CA . GLN A 1 86 ? -23.268 16.585 14.241 1.00 93.44 86 GLN A CA 1
ATOM 679 C C . GLN A 1 86 ? -23.793 15.150 14.114 1.00 93.44 86 GLN A C 1
ATOM 681 O O . GLN A 1 86 ? -24.574 14.713 14.953 1.00 93.44 86 GLN A O 1
ATOM 686 N N . SER A 1 87 ? -23.285 14.372 13.153 1.00 95.38 87 SER A N 1
ATOM 687 C CA . SER A 1 87 ? -23.632 12.950 12.998 1.00 95.38 87 SER A CA 1
ATOM 688 C C . SER A 1 87 ? -23.335 12.128 14.264 1.00 95.38 87 SER A C 1
ATOM 690 O O . SER A 1 87 ? -24.116 11.262 14.672 1.00 95.38 87 SER A O 1
ATOM 692 N N . MET A 1 88 ? -22.224 12.426 14.945 1.00 95.38 88 MET A N 1
ATOM 693 C CA . MET A 1 88 ? -21.861 11.780 16.210 1.00 95.38 88 MET A CA 1
ATOM 694 C C . MET A 1 88 ? -22.777 12.204 17.365 1.00 95.38 88 MET A C 1
ATOM 696 O O . MET A 1 88 ? -23.157 11.359 18.179 1.00 95.38 88 MET A O 1
ATOM 700 N N . ILE A 1 89 ? -23.155 13.483 17.431 1.00 96.50 89 ILE A N 1
ATOM 701 C CA . ILE A 1 89 ? -24.101 14.014 18.422 1.00 96.50 89 ILE A CA 1
ATOM 702 C C . ILE A 1 89 ? -25.481 13.382 18.224 1.00 96.50 89 ILE A C 1
ATOM 704 O O . ILE A 1 89 ? -26.072 12.915 19.197 1.00 96.50 89 ILE A O 1
ATOM 708 N N . ASP A 1 90 ? -25.958 13.289 16.984 1.00 95.44 90 ASP A N 1
ATOM 709 C CA . ASP A 1 90 ? -27.259 12.703 16.650 1.00 95.44 90 ASP A CA 1
ATOM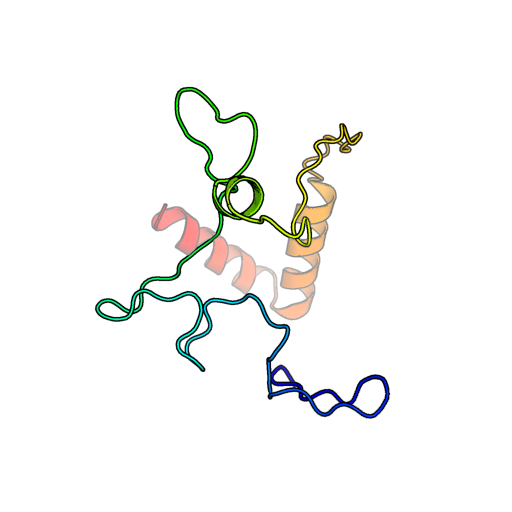 710 C C . ASP A 1 90 ? -27.335 11.222 17.048 1.00 95.44 90 ASP A C 1
ATOM 712 O O . ASP A 1 90 ? -28.375 10.739 17.498 1.00 95.44 90 ASP A O 1
ATOM 716 N N . LYS A 1 91 ? -26.221 10.487 16.919 1.00 95.25 91 LYS A N 1
ATOM 717 C CA . LYS A 1 91 ? -26.168 9.048 17.205 1.00 95.25 91 LYS A CA 1
ATOM 718 C C . LYS A 1 91 ? -25.899 8.706 18.673 1.00 95.25 91 LYS A C 1
AT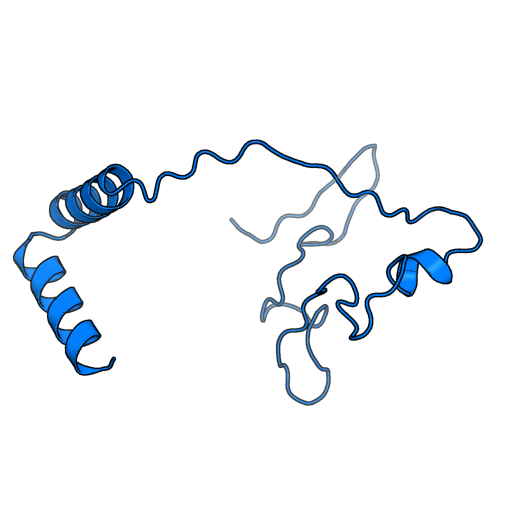OM 720 O O . LYS A 1 91 ? -26.399 7.690 19.155 1.00 95.25 91 LYS A O 1
ATOM 725 N N . TYR A 1 92 ? -25.087 9.501 19.370 1.00 94.06 92 TYR A N 1
ATOM 726 C CA . TYR A 1 92 ? -24.557 9.149 20.698 1.00 94.06 92 TYR A CA 1
ATOM 727 C C . TYR A 1 92 ? -24.828 10.194 21.789 1.00 94.06 92 TYR A C 1
ATOM 729 O O . TYR A 1 92 ? -24.532 9.946 22.961 1.00 94.06 92 TYR A O 1
ATOM 737 N N . GLY A 1 93 ? -25.402 11.339 21.427 1.00 95.31 93 GLY A N 1
ATOM 738 C CA . GLY A 1 93 ? -25.692 12.443 22.332 1.00 95.31 93 GLY A CA 1
ATOM 739 C C . GLY A 1 93 ? -24.494 13.361 22.584 1.00 95.31 93 GLY A C 1
ATOM 740 O O . GLY A 1 93 ? -23.337 12.935 22.626 1.00 95.31 93 GLY A O 1
ATOM 741 N N . MET A 1 94 ? -24.796 14.643 22.804 1.00 95.31 94 MET A N 1
ATOM 742 C CA . MET A 1 94 ? -23.806 15.714 22.981 1.00 95.31 94 MET A CA 1
ATOM 743 C C . MET A 1 94 ? -22.822 15.446 24.127 1.00 95.31 94 MET A C 1
ATOM 745 O O . MET A 1 94 ? -21.617 15.630 23.971 1.00 95.31 94 MET A O 1
ATOM 749 N N . GLU A 1 95 ? -23.329 14.986 25.271 1.00 95.44 95 GLU A N 1
ATOM 750 C CA . GLU A 1 95 ? -22.529 14.745 26.476 1.00 95.44 95 GLU A CA 1
ATOM 751 C C . GLU A 1 95 ? -21.450 13.676 26.237 1.00 95.44 95 GLU A C 1
ATOM 753 O O . GLU A 1 95 ? -20.281 13.874 26.574 1.00 95.44 95 GLU A O 1
ATOM 758 N N . THR A 1 96 ? -21.818 12.571 25.580 1.00 94.50 96 THR A N 1
ATOM 759 C CA . THR A 1 96 ? -20.904 11.473 25.229 1.00 94.50 96 THR A CA 1
ATOM 760 C C . THR A 1 96 ? -19.792 11.947 24.298 1.00 94.50 96 THR A C 1
ATOM 762 O O . THR A 1 96 ? -18.622 11.588 24.483 1.00 94.50 96 THR A O 1
ATOM 765 N N . VAL A 1 97 ? -20.150 12.756 23.296 1.00 95.75 97 VAL A N 1
ATOM 766 C CA . VAL A 1 97 ? -19.204 13.297 22.315 1.00 95.75 97 VAL A CA 1
ATOM 767 C C . VAL A 1 97 ? -18.238 14.269 22.994 1.00 95.75 97 VAL A C 1
ATOM 769 O O . VAL A 1 97 ? -17.027 14.056 22.926 1.00 95.75 97 VAL A O 1
ATOM 772 N N . MET A 1 98 ? -18.742 15.260 23.737 1.00 94.31 98 MET A N 1
ATOM 773 C CA . MET A 1 98 ? -17.910 16.226 24.469 1.00 94.31 98 MET A CA 1
ATOM 774 C C . MET A 1 98 ? -16.978 15.551 25.480 1.00 94.31 98 MET A C 1
ATOM 776 O O . MET A 1 98 ? -15.784 15.849 25.517 1.00 94.31 98 MET A O 1
ATOM 780 N N . GLY A 1 99 ? -17.488 14.598 26.266 1.00 94.62 99 GLY A N 1
ATOM 781 C CA . GLY A 1 99 ? -16.674 13.864 27.235 1.00 94.62 99 GLY A CA 1
ATOM 782 C C . GLY A 1 99 ? -15.577 13.019 26.582 1.00 94.62 99 GLY A C 1
ATOM 783 O O . GLY A 1 99 ? -14.513 12.818 27.164 1.00 94.62 99 GLY A O 1
ATOM 784 N N . THR A 1 100 ? -15.802 12.533 25.360 1.00 92.81 100 THR A N 1
ATOM 785 C CA . THR A 1 100 ? -14.788 11.789 24.602 1.00 92.81 100 THR A CA 1
ATOM 786 C C . THR A 1 100 ? -13.709 12.714 24.051 1.00 92.81 100 THR A C 1
ATOM 788 O O . THR A 1 100 ? -12.530 12.406 24.218 1.00 92.81 100 THR A O 1
ATOM 791 N N . VAL A 1 101 ? -14.093 13.861 23.483 1.00 93.31 101 VAL A N 1
ATOM 792 C CA . VAL A 1 101 ? -13.149 14.880 22.994 1.00 93.31 101 VAL A CA 1
ATOM 793 C C . VAL A 1 101 ? -12.250 15.380 24.127 1.00 93.31 101 VAL A C 1
ATOM 795 O O . VAL A 1 101 ? -11.032 15.406 23.967 1.00 93.31 101 VAL A O 1
ATOM 798 N N . ALA A 1 102 ? -12.817 15.678 25.301 1.00 93.56 102 ALA A N 1
ATOM 799 C CA . ALA A 1 102 ? -12.050 16.121 26.467 1.00 93.56 102 ALA A CA 1
ATOM 800 C C . ALA A 1 102 ? -10.983 15.096 26.901 1.00 93.56 102 ALA A C 1
ATOM 802 O O . ALA A 1 102 ? -9.823 15.447 27.091 1.00 93.56 102 ALA A O 1
ATOM 803 N N . ARG A 1 103 ? -11.331 13.801 26.967 1.00 92.00 1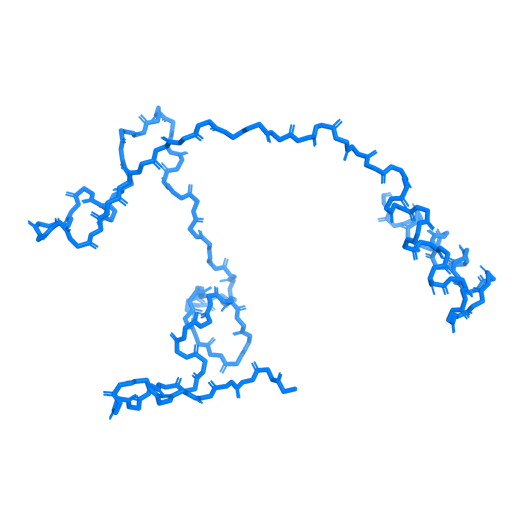03 ARG A N 1
ATOM 804 C CA . ARG A 1 103 ? -10.364 12.737 27.312 1.00 92.00 103 ARG A CA 1
ATOM 805 C C . ARG A 1 103 ? -9.253 12.555 26.279 1.00 92.00 103 ARG A C 1
ATOM 807 O O . ARG A 1 103 ? -8.194 12.037 26.625 1.00 92.00 103 ARG A O 1
ATOM 814 N N . MET A 1 104 ? -9.522 12.865 25.013 1.00 89.44 104 MET A N 1
ATOM 815 C CA . MET A 1 104 ? -8.510 12.805 23.957 1.00 89.44 104 MET A CA 1
ATOM 816 C C . MET A 1 104 ? -7.560 14.000 24.044 1.00 89.44 104 MET A C 1
ATOM 818 O O . MET A 1 104 ? -6.361 13.808 23.871 1.00 89.44 104 MET A O 1
ATOM 822 N N . ALA A 1 105 ? -8.075 15.187 24.377 1.00 87.75 105 ALA A N 1
ATOM 823 C CA . ALA A 1 105 ? -7.274 16.396 24.559 1.00 87.75 105 ALA A CA 1
ATOM 824 C C . ALA A 1 105 ? -6.258 16.273 25.711 1.00 87.75 105 ALA A C 1
ATOM 826 O O . ALA A 1 105 ? -5.144 16.761 25.584 1.00 87.75 105 ALA A O 1
ATOM 827 N N . ASP A 1 106 ? -6.595 15.552 26.786 1.00 79.12 106 ASP A N 1
ATOM 828 C CA . ASP A 1 106 ? -5.684 15.309 27.921 1.00 79.12 106 ASP A CA 1
ATOM 829 C C . ASP A 1 106 ? -4.544 14.311 27.621 1.00 79.12 106 ASP A C 1
ATOM 831 O O . ASP A 1 106 ? -3.633 14.142 28.433 1.00 79.12 106 ASP A O 1
ATOM 835 N N . LYS A 1 107 ? -4.606 13.592 26.491 1.00 60.66 107 LYS A N 1
ATOM 836 C CA . LYS A 1 107 ? -3.594 12.600 26.073 1.00 60.66 107 LYS A CA 1
ATOM 837 C C . LYS A 1 107 ? -2.716 13.074 24.909 1.00 60.66 107 LYS A C 1
ATOM 839 O O . LYS A 1 107 ? -1.881 12.288 24.457 1.00 60.66 107 LYS A O 1
ATOM 844 N N . GLY A 1 108 ? -2.957 14.286 24.409 1.00 50.53 108 GLY A N 1
ATOM 845 C CA . GLY A 1 108 ? -2.191 14.934 23.341 1.00 50.53 108 GLY A CA 1
ATOM 846 C C . GLY A 1 108 ? -1.005 15.725 23.864 1.00 50.53 108 GLY A C 1
ATOM 847 O O . GLY A 1 108 ? -1.087 16.232 25.004 1.00 50.53 108 GLY A O 1
#

Sequence (108 aa):
MGRDQYIIDGKEYDECGFCRAACPSRDAFKEPDSGLPLKCDMCEDDPPREKPMCVEWCLNNVLTYEEREEEVEESVEMENVEAGLQSMIDKYGMETVMGTVARMADKG

Secondary structure (DSSP, 8-state):
------EETTEE--TTTT-----TTSSTTB-TTT-PBP---TT--SSPPSS-HHHHT-TT--S--------------HHHHHHHHHHHHHHH-HHHHHHHHHHHHTT-

Radius of gyration: 21.59 Å; chains: 1; bounding box: 46×41×48 Å

pLDDT: mean 90.55, std 10.62, range [50.53, 98.06]